Protein AF-A0A939Y9A2-F1 (afdb_monomer)

Structure (mmCIF, N/CA/C/O backbone):
data_AF-A0A939Y9A2-F1
#
_entry.id   AF-A0A939Y9A2-F1
#
loop_
_atom_site.group_PDB
_atom_site.id
_atom_site.type_symbol
_atom_site.label_atom_id
_atom_site.label_alt_id
_atom_site.label_comp_id
_atom_site.label_asym_id
_atom_site.label_entity_id
_atom_site.label_seq_id
_atom_site.pdbx_PDB_ins_code
_atom_site.Cartn_x
_atom_site.Cartn_y
_atom_site.Cartn_z
_atom_site.occupancy
_atom_site.B_iso_or_equiv
_a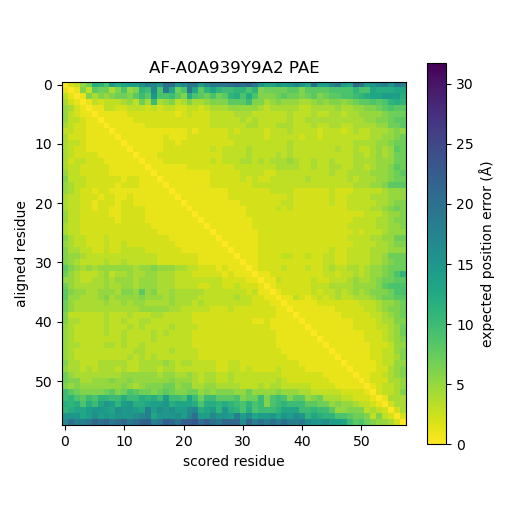tom_site.auth_seq_id
_atom_site.auth_comp_id
_atom_site.auth_asym_id
_atom_site.auth_atom_id
_atom_site.pdbx_PDB_model_num
ATOM 1 N N . GLU A 1 1 ? 3.016 12.296 -3.437 1.00 59.09 1 GLU A N 1
ATOM 2 C CA . GLU A 1 1 ? 4.492 12.227 -3.528 1.00 59.09 1 GLU A CA 1
ATOM 3 C C . GLU A 1 1 ? 5.015 11.455 -4.742 1.00 59.09 1 GLU A C 1
ATOM 5 O O . GLU A 1 1 ? 5.825 12.031 -5.441 1.00 59.09 1 GLU A O 1
ATOM 10 N N . ASN A 1 2 ? 4.528 10.253 -5.096 1.00 80.38 2 ASN A N 1
ATOM 11 C CA . ASN A 1 2 ?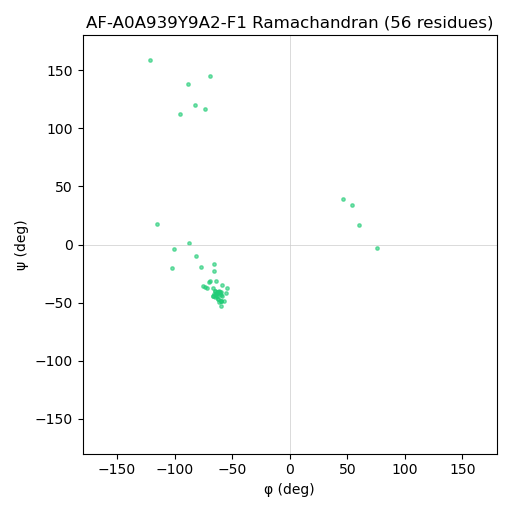 5.046 9.506 -6.271 1.00 80.38 2 ASN A CA 1
ATOM 12 C C . ASN A 1 2 ? 4.040 9.301 -7.426 1.00 80.38 2 ASN A C 1
ATOM 14 O O . ASN A 1 2 ? 4.225 8.396 -8.230 1.00 80.38 2 ASN A O 1
ATOM 18 N N . SER A 1 3 ? 2.943 10.066 -7.497 1.00 81.25 3 SER A N 1
ATOM 19 C CA . SER A 1 3 ? 1.935 9.987 -8.582 1.00 81.25 3 SER A CA 1
ATOM 20 C C . SER A 1 3 ? 1.478 8.560 -8.961 1.00 81.25 3 SER A C 1
ATOM 22 O O . SER A 1 3 ? 1.320 8.251 -10.136 1.00 81.25 3 SER A O 1
ATOM 24 N N . PHE A 1 4 ? 1.298 7.668 -7.974 1.00 81.38 4 PHE A N 1
ATOM 25 C CA . PHE A 1 4 ? 0.978 6.236 -8.160 1.00 81.38 4 PHE A CA 1
ATOM 26 C C . PHE A 1 4 ? 2.019 5.414 -8.959 1.00 81.38 4 PHE A C 1
ATOM 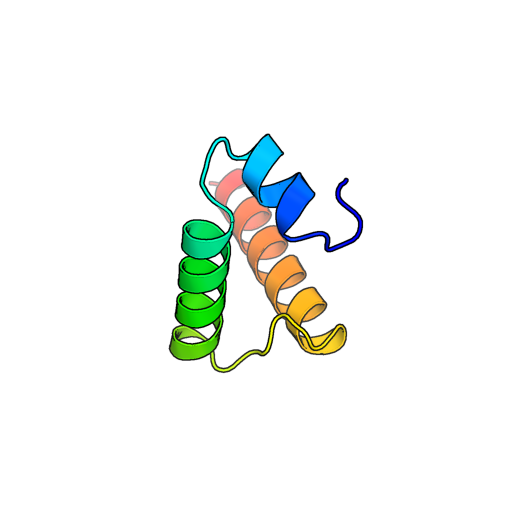28 O O . PHE A 1 4 ? 1.743 4.293 -9.389 1.00 81.38 4 PHE A O 1
ATOM 35 N N . SER A 1 5 ? 3.243 5.924 -9.119 1.00 90.19 5 SER A N 1
ATOM 36 C CA . SER A 1 5 ? 4.357 5.212 -9.748 1.00 90.19 5 SER A CA 1
ATOM 37 C C . SER A 1 5 ? 4.916 4.129 -8.825 1.00 90.19 5 SER A C 1
ATOM 39 O O . SER A 1 5 ? 5.478 4.406 -7.759 1.00 90.19 5 SER A O 1
ATOM 41 N N . ILE A 1 6 ? 4.809 2.874 -9.268 1.00 91.81 6 ILE A N 1
ATOM 42 C CA . ILE A 1 6 ? 5.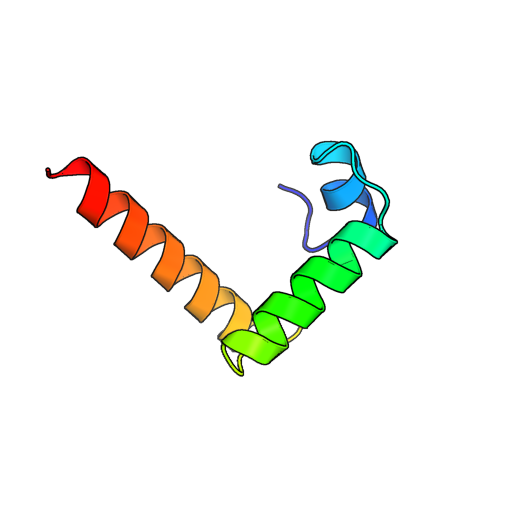390 1.708 -8.583 1.00 91.81 6 ILE A CA 1
ATOM 43 C C . ILE A 1 6 ? 6.918 1.823 -8.546 1.00 91.81 6 ILE A C 1
ATOM 45 O O . ILE A 1 6 ? 7.536 1.517 -7.531 1.00 91.81 6 ILE A O 1
ATOM 49 N N . SER A 1 7 ? 7.535 2.280 -9.636 1.00 93.56 7 SER A N 1
ATOM 50 C CA . SER A 1 7 ? 8.993 2.378 -9.746 1.00 93.56 7 SER A CA 1
ATOM 51 C C . SER A 1 7 ? 9.571 3.419 -8.792 1.00 93.56 7 SER A C 1
ATOM 53 O O . SER A 1 7 ? 10.560 3.143 -8.113 1.00 93.56 7 SER A O 1
ATOM 55 N N . ASP A 1 8 ? 8.944 4.592 -8.704 1.00 95.44 8 ASP A N 1
ATOM 56 C CA . ASP A 1 8 ? 9.441 5.674 -7.849 1.00 95.44 8 ASP A CA 1
ATOM 57 C C . ASP A 1 8 ? 9.179 5.377 -6.374 1.00 95.44 8 ASP A C 1
ATOM 59 O O . ASP A 1 8 ? 10.056 5.585 -5.538 1.00 95.44 8 ASP A O 1
ATOM 63 N N . THR A 1 9 ? 8.036 4.758 -6.064 1.00 94.94 9 THR A N 1
ATOM 64 C CA . THR A 1 9 ? 7.736 4.281 -4.707 1.00 94.94 9 THR A CA 1
ATOM 65 C C . THR A 1 9 ? 8.700 3.183 -4.265 1.00 94.94 9 THR A C 1
ATOM 67 O O . THR A 1 9 ? 9.207 3.228 -3.149 1.00 94.94 9 THR A O 1
ATOM 70 N N . ALA A 1 10 ? 9.021 2.224 -5.137 1.00 96.69 10 ALA A N 1
ATOM 71 C CA . ALA A 1 10 ? 9.990 1.176 -4.822 1.00 96.69 10 ALA A CA 1
ATOM 72 C C . ALA A 1 10 ? 11.386 1.759 -4.541 1.00 96.69 10 ALA A C 1
ATOM 74 O O . ALA A 1 10 ? 12.030 1.359 -3.570 1.00 96.69 10 ALA A O 1
ATOM 75 N N . ARG A 1 11 ? 11.811 2.759 -5.330 1.00 96.31 11 ARG A N 1
ATOM 76 C CA . ARG A 1 11 ? 13.065 3.492 -5.104 1.00 96.31 11 ARG A CA 1
ATOM 77 C C . ARG A 1 11 ? 13.055 4.230 -3.762 1.00 96.31 11 ARG A C 1
ATOM 79 O O . ARG A 1 11 ? 14.016 4.097 -3.014 1.00 96.31 11 ARG A O 1
ATOM 86 N N . ALA A 1 12 ? 11.977 4.947 -3.440 1.00 96.50 12 ALA A N 1
ATOM 87 C CA . ALA A 1 12 ? 11.831 5.671 -2.173 1.00 96.50 12 ALA A CA 1
ATOM 88 C C . ALA A 1 12 ? 11.812 4.738 -0.948 1.00 96.50 12 ALA A C 1
ATOM 90 O O . ALA A 1 12 ? 12.293 5.099 0.120 1.00 96.50 12 ALA A O 1
ATOM 91 N N . MET A 1 13 ? 11.287 3.521 -1.109 1.00 96.69 13 MET A N 1
ATOM 92 C CA . MET A 1 13 ? 11.252 2.495 -0.065 1.00 96.69 13 MET A CA 1
ATOM 93 C C . MET A 1 13 ? 12.519 1.623 -0.014 1.00 96.69 13 MET A C 1
ATOM 95 O O . MET A 1 13 ? 12.568 0.695 0.790 1.00 96.69 13 MET A O 1
ATOM 99 N N . PHE A 1 14 ? 13.519 1.873 -0.871 1.00 97.00 14 PHE A N 1
ATOM 100 C CA . PHE A 1 14 ? 14.742 1.064 -0.996 1.00 97.00 14 PHE A CA 1
ATOM 101 C C . PHE A 1 14 ? 14.477 -0.435 -1.229 1.00 97.00 14 PHE A C 1
ATOM 103 O O . PHE A 1 14 ? 15.227 -1.299 -0.772 1.00 97.00 14 PHE A O 1
ATOM 110 N N . ILE A 1 15 ? 13.406 -0.763 -1.957 1.00 97.75 15 ILE A N 1
ATOM 111 C CA . ILE A 1 15 ? 13.050 -2.140 -2.322 1.00 97.75 15 ILE A CA 1
ATOM 112 C C . ILE A 1 15 ? 12.984 -2.305 -3.836 1.00 97.75 15 ILE A C 1
ATOM 114 O O . ILE A 1 15 ? 12.784 -1.359 -4.594 1.00 97.75 15 ILE A O 1
ATOM 118 N N . HIS A 1 16 ? 13.100 -3.546 -4.302 1.00 97.31 16 HIS A N 1
ATOM 119 C CA . HIS A 1 16 ? 12.879 -3.842 -5.710 1.00 97.31 16 HIS A CA 1
ATOM 120 C C . HIS A 1 16 ? 11.394 -3.688 -6.084 1.00 97.31 16 HIS A C 1
ATOM 122 O O . HIS A 1 16 ? 10.504 -4.058 -5.313 1.00 97.31 16 HIS A O 1
ATOM 128 N N . LYS A 1 17 ? 11.114 -3.221 -7.309 1.00 96.50 17 LYS A N 1
ATOM 129 C CA . LYS A 1 17 ? 9.741 -2.996 -7.800 1.00 96.50 17 LYS A CA 1
ATOM 130 C C . LYS A 1 17 ? 8.844 -4.232 -7.687 1.00 96.50 17 LYS A C 1
ATOM 132 O O . LYS A 1 17 ? 7.685 -4.109 -7.316 1.00 96.50 17 LYS A O 1
ATOM 137 N N . ASN A 1 18 ? 9.380 -5.431 -7.932 1.00 97.19 18 ASN A N 1
ATOM 138 C CA . ASN A 1 18 ? 8.593 -6.667 -7.846 1.00 97.19 18 ASN A CA 1
ATOM 139 C C . ASN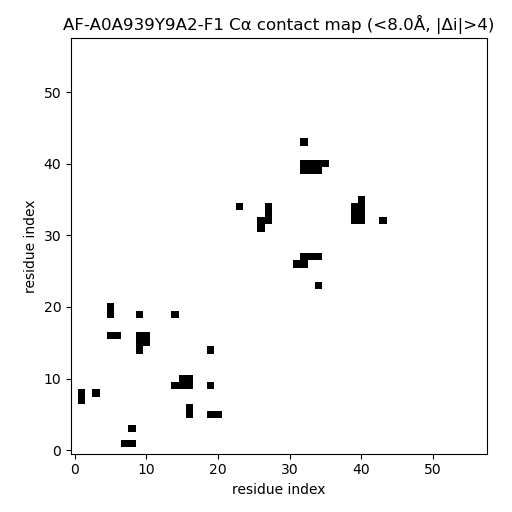 A 1 18 ? 8.219 -7.002 -6.399 1.00 97.19 18 ASN A C 1
ATOM 141 O O . ASN A 1 18 ? 7.137 -7.521 -6.154 1.00 97.19 18 ASN A O 1
ATOM 145 N N . THR A 1 19 ? 9.078 -6.660 -5.435 1.00 97.94 19 THR A N 1
ATOM 146 C CA . THR A 1 19 ? 8.761 -6.810 -4.011 1.00 97.94 19 THR A CA 1
ATOM 147 C C . THR A 1 19 ? 7.604 -5.894 -3.626 1.00 97.94 19 THR A C 1
ATOM 149 O O . THR A 1 19 ? 6.716 -6.313 -2.888 1.00 97.94 19 THR A O 1
ATOM 152 N N . LEU A 1 20 ? 7.577 -4.664 -4.153 1.00 96.31 20 LEU A N 1
ATOM 153 C CA . LEU A 1 20 ? 6.454 -3.751 -3.948 1.00 96.31 20 LEU A CA 1
ATOM 154 C C . LEU A 1 20 ? 5.166 -4.276 -4.599 1.00 96.31 20 LEU A C 1
ATOM 156 O O . LEU A 1 20 ? 4.128 -4.284 -3.944 1.00 96.31 20 LEU A O 1
ATOM 160 N N . ILE A 1 21 ? 5.238 -4.774 -5.838 1.00 95.88 21 ILE A N 1
ATOM 161 C CA . ILE A 1 21 ? 4.092 -5.386 -6.537 1.00 95.88 21 ILE A CA 1
ATOM 162 C C . ILE A 1 21 ? 3.529 -6.555 -5.725 1.00 95.88 21 ILE A C 1
ATOM 164 O O . ILE A 1 21 ? 2.336 -6.584 -5.447 1.00 95.88 21 ILE A O 1
ATOM 168 N N . TYR A 1 22 ? 4.387 -7.460 -5.258 1.00 97.00 22 TYR A N 1
ATOM 169 C CA . TYR A 1 22 ? 3.963 -8.594 -4.440 1.00 97.00 22 TYR A CA 1
ATOM 170 C C . TYR A 1 22 ? 3.266 -8.158 -3.142 1.00 97.00 22 TYR A C 1
ATOM 172 O O . TYR A 1 22 ? 2.265 -8.747 -2.731 1.00 97.00 22 TYR A O 1
ATOM 180 N N . ARG A 1 23 ? 3.775 -7.110 -2.48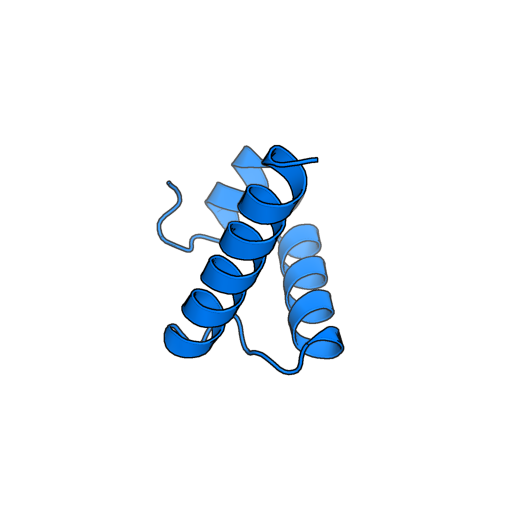0 1.00 96.12 23 ARG A N 1
ATOM 181 C CA . ARG A 1 23 ? 3.140 -6.551 -1.277 1.00 96.12 23 ARG A CA 1
ATOM 182 C C . ARG A 1 23 ? 1.766 -5.961 -1.592 1.00 96.12 23 ARG A C 1
ATOM 184 O O . ARG A 1 23 ? 0.832 -6.220 -0.840 1.00 96.12 23 ARG A O 1
ATOM 191 N N . ILE A 1 24 ? 1.635 -5.236 -2.702 1.00 95.00 24 ILE A N 1
ATOM 192 C CA . ILE A 1 24 ? 0.356 -4.696 -3.187 1.00 95.00 24 ILE A CA 1
ATOM 193 C C . ILE A 1 24 ? -0.638 -5.834 -3.440 1.00 95.00 24 ILE A C 1
ATOM 195 O O . ILE A 1 24 ? -1.709 -5.839 -2.845 1.00 95.00 24 ILE A O 1
ATOM 199 N N . GLU A 1 25 ? -0.262 -6.852 -4.214 1.00 95.69 25 GLU A N 1
ATOM 200 C CA . GLU A 1 25 ? -1.114 -8.020 -4.492 1.00 95.69 25 GLU A CA 1
ATOM 201 C C . GLU A 1 25 ? -1.512 -8.769 -3.214 1.00 95.69 25 GLU A C 1
ATOM 203 O O . GLU A 1 25 ? -2.610 -9.316 -3.101 1.00 95.69 25 GLU A O 1
ATOM 208 N N . ARG A 1 26 ? -0.622 -8.817 -2.217 1.00 96.69 26 ARG A N 1
ATOM 209 C CA . ARG A 1 26 ? -0.945 -9.387 -0.908 1.00 96.69 26 ARG A CA 1
ATOM 210 C C . ARG A 1 26 ? -2.004 -8.557 -0.179 1.00 96.69 26 ARG A C 1
ATOM 212 O O . ARG A 1 26 ? -2.917 -9.155 0.380 1.00 96.69 26 ARG A O 1
ATOM 219 N N . VAL A 1 27 ? -1.915 -7.228 -0.195 1.00 95.25 27 VAL A N 1
ATOM 220 C CA . VAL A 1 27 ? -2.935 -6.342 0.398 1.00 95.25 27 VAL A CA 1
ATOM 221 C C . VAL A 1 27 ? -4.277 -6.497 -0.317 1.00 95.25 27 VAL A C 1
ATOM 223 O O . VAL A 1 27 ? -5.299 -6.644 0.352 1.00 95.25 27 VAL A O 1
ATOM 226 N N . GLU A 1 28 ? -4.285 -6.544 -1.651 1.00 95.50 28 GLU A N 1
ATOM 227 C CA . GLU A 1 28 ? -5.519 -6.750 -2.424 1.00 95.50 28 GLU A CA 1
ATOM 228 C C . GLU A 1 28 ? -6.177 -8.098 -2.089 1.00 95.50 28 GLU A C 1
ATOM 230 O O . GLU A 1 28 ? -7.388 -8.165 -1.899 1.00 95.50 28 GLU A O 1
ATOM 235 N N . ARG A 1 29 ? -5.388 -9.171 -1.922 1.00 96.38 29 ARG A N 1
ATOM 236 C CA . ARG A 1 29 ? -5.907 -10.489 -1.510 1.00 96.38 29 ARG A CA 1
ATOM 237 C C . ARG A 1 29 ? -6.468 -10.515 -0.091 1.00 96.38 29 ARG A C 1
ATOM 239 O O . ARG A 1 29 ? -7.441 -11.218 0.150 1.00 96.38 29 ARG A O 1
ATOM 246 N N . LEU A 1 30 ? -5.844 -9.801 0.845 1.00 96.31 30 LEU A N 1
ATOM 247 C CA . LEU A 1 30 ? -6.274 -9.786 2.247 1.00 96.31 30 LEU A CA 1
ATOM 248 C C . LEU A 1 30 ? -7.528 -8.939 2.460 1.00 96.31 30 LEU A C 1
ATOM 250 O O . LEU A 1 30 ? -8.358 -9.274 3.297 1.00 96.31 30 LEU A O 1
ATOM 254 N N . THR A 1 31 ? -7.650 -7.839 1.722 1.00 94.44 31 THR A N 1
ATOM 255 C CA . THR A 1 31 ? -8.711 -6.847 1.938 1.00 94.44 31 THR A CA 1
ATOM 256 C C . THR A 1 31 ? -9.856 -6.951 0.933 1.00 94.44 31 THR A C 1
ATOM 258 O O . THR A 1 31 ? -10.942 -6.446 1.194 1.00 94.44 31 THR A O 1
ATOM 261 N N . GLY A 1 32 ? -9.626 -7.577 -0.225 1.00 93.50 32 GLY A N 1
ATOM 262 C CA . GLY A 1 32 ? -10.568 -7.608 -1.346 1.00 93.50 32 GLY A CA 1
ATOM 263 C C . GLY A 1 32 ? -10.645 -6.299 -2.146 1.00 93.50 32 GLY A C 1
ATOM 264 O O . GLY A 1 32 ? -11.352 -6.246 -3.152 1.00 93.50 32 GLY A O 1
ATOM 265 N N . PHE A 1 33 ? -9.920 -5.251 -1.742 1.00 93.94 33 PHE A N 1
ATOM 266 C CA . PHE A 1 33 ? -9.891 -3.954 -2.422 1.00 93.94 33 PHE A CA 1
ATOM 267 C C . PHE A 1 33 ? -8.812 -3.911 -3.502 1.00 93.94 33 PHE A C 1
ATOM 269 O O . PHE A 1 33 ? -7.693 -4.368 -3.276 1.00 93.94 33 PHE A O 1
ATOM 276 N N . ARG A 1 34 ? -9.116 -3.326 -4.669 1.00 91.00 34 ARG A N 1
ATOM 277 C CA . ARG A 1 34 ? -8.145 -3.199 -5.769 1.00 91.00 34 ARG A CA 1
ATOM 278 C C . ARG A 1 34 ? -7.447 -1.846 -5.730 1.00 91.00 34 ARG A C 1
ATOM 280 O O . ARG A 1 34 ? -8.041 -0.833 -6.071 1.00 91.00 34 ARG A O 1
ATOM 287 N N . LEU A 1 35 ? -6.153 -1.818 -5.444 1.00 86.81 35 LEU A N 1
ATOM 288 C CA . LEU A 1 35 ? -5.324 -0.609 -5.374 1.00 86.81 35 LEU A CA 1
ATOM 289 C C . LEU A 1 35 ? -5.165 0.109 -6.726 1.00 86.81 35 LEU A C 1
ATOM 291 O O . LEU A 1 35 ? -4.805 1.283 -6.760 1.00 86.81 35 LEU A O 1
ATOM 295 N N . ARG A 1 36 ? -5.470 -0.561 -7.847 1.00 86.38 36 ARG A N 1
ATOM 296 C CA . ARG A 1 36 ? -5.581 0.089 -9.170 1.00 86.38 36 ARG A CA 1
ATOM 297 C C . ARG A 1 36 ? -6.893 0.860 -9.368 1.00 86.38 36 ARG A C 1
ATOM 299 O O . ARG A 1 36 ? -6.964 1.701 -10.259 1.00 86.38 36 ARG A O 1
ATOM 306 N N . SER A 1 37 ? -7.929 0.572 -8.579 1.00 90.12 37 SER A N 1
ATOM 307 C CA . SER A 1 37 ? -9.175 1.340 -8.563 1.00 90.12 37 SER A CA 1
ATOM 308 C C . SER A 1 37 ? -8.983 2.560 -7.672 1.00 90.12 37 SER A C 1
ATOM 310 O O . SER A 1 37 ? -8.721 2.423 -6.480 1.00 90.12 37 SER A O 1
ATOM 312 N N . PHE A 1 38 ? -9.147 3.762 -8.230 1.00 87.88 38 PHE A N 1
ATOM 313 C CA . PHE A 1 38 ? -9.009 5.004 -7.464 1.00 87.88 38 PHE A CA 1
ATOM 314 C C . PHE A 1 38 ? -9.926 5.031 -6.231 1.00 87.88 38 PHE A C 1
ATOM 316 O O . PHE A 1 38 ? -9.495 5.417 -5.148 1.00 87.88 38 PHE A O 1
ATOM 323 N N . ARG A 1 39 ? -11.173 4.562 -6.377 1.00 93.50 39 ARG A N 1
ATOM 324 C CA . ARG A 1 39 ? -12.148 4.489 -5.280 1.00 93.50 39 ARG A CA 1
ATOM 325 C C . ARG A 1 39 ? -11.652 3.608 -4.136 1.00 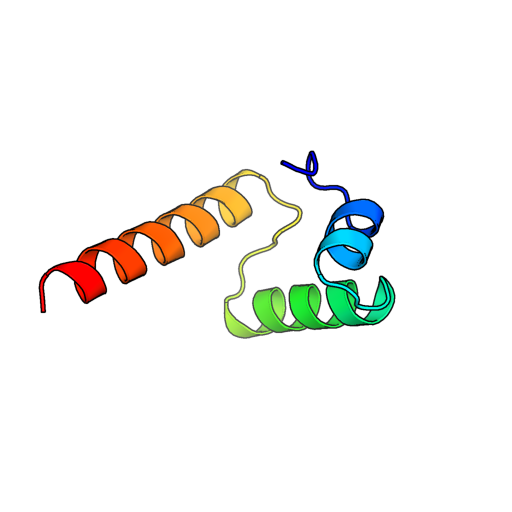93.50 39 ARG A C 1
ATOM 327 O O . ARG A 1 39 ? -11.698 4.017 -2.982 1.00 93.50 39 ARG A O 1
ATOM 334 N N . ASP A 1 40 ? -11.180 2.413 -4.461 1.00 93.69 40 ASP A N 1
ATOM 335 C CA . ASP A 1 40 ? -10.747 1.433 -3.465 1.00 93.69 40 ASP A CA 1
ATOM 336 C C . ASP A 1 40 ? -9.427 1.871 -2.812 1.00 93.69 40 ASP A C 1
ATOM 338 O O . ASP A 1 40 ? -9.260 1.746 -1.601 1.00 93.69 40 ASP A O 1
ATOM 342 N N . ALA A 1 41 ? -8.518 2.468 -3.591 1.00 92.31 41 ALA A N 1
ATOM 343 C CA . ALA A 1 41 ? -7.289 3.065 -3.079 1.00 92.31 41 ALA A CA 1
ATOM 344 C C . ALA A 1 41 ? -7.574 4.223 -2.106 1.00 92.31 41 ALA A C 1
ATOM 346 O O . ALA A 1 41 ? -6.928 4.317 -1.064 1.00 92.31 41 ALA A O 1
ATOM 347 N N . MET A 1 42 ? -8.563 5.073 -2.405 1.00 94.56 42 MET A N 1
ATOM 348 C CA . MET A 1 42 ? -9.006 6.137 -1.498 1.00 94.56 42 MET A CA 1
ATOM 349 C C . MET A 1 42 ? -9.627 5.595 -0.212 1.00 94.56 42 MET A C 1
ATOM 351 O O . MET A 1 42 ? -9.336 6.117 0.861 1.00 94.56 42 MET A O 1
ATOM 355 N N . LEU A 1 43 ? -10.429 4.530 -0.290 1.00 95.00 43 LEU A N 1
ATOM 356 C CA . LEU A 1 43 ? -10.978 3.870 0.898 1.00 95.00 43 LEU A CA 1
ATOM 357 C C . LEU A 1 43 ? -9.872 3.297 1.793 1.00 95.00 43 LEU A C 1
ATOM 359 O O . LEU A 1 43 ? -9.882 3.544 2.997 1.00 95.00 43 LEU A O 1
ATOM 363 N N . LEU A 1 44 ? -8.897 2.593 1.210 1.00 93.75 44 LEU A N 1
ATOM 364 C CA . LEU A 1 44 ? -7.739 2.072 1.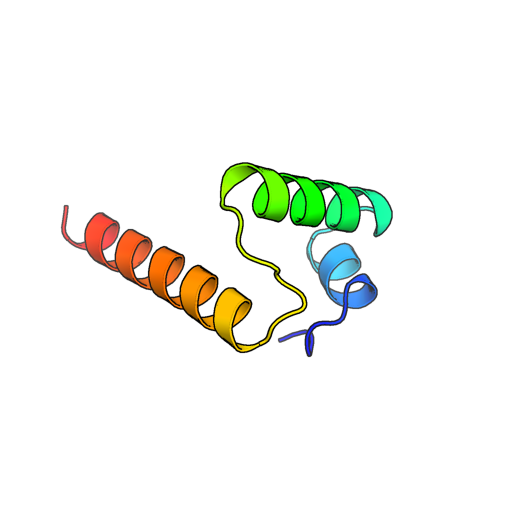943 1.00 93.75 44 LEU A CA 1
ATOM 365 C C . LEU A 1 44 ? -6.914 3.195 2.583 1.00 93.75 44 LEU A C 1
ATOM 367 O O . LEU A 1 44 ? -6.522 3.078 3.741 1.00 93.75 44 LEU A O 1
ATOM 371 N N . TYR A 1 45 ? -6.683 4.292 1.860 1.00 93.75 45 TYR A N 1
ATOM 372 C CA . TYR A 1 45 ? -5.962 5.449 2.389 1.00 93.75 45 TYR A CA 1
ATOM 373 C C . TYR A 1 45 ? -6.681 6.066 3.596 1.00 93.75 45 TYR A C 1
ATOM 375 O O . TYR A 1 45 ? -6.068 6.245 4.645 1.00 93.75 45 TYR A O 1
ATOM 383 N N . MET A 1 46 ? -7.990 6.320 3.485 1.00 96.12 46 MET A N 1
ATOM 384 C CA . MET A 1 46 ? -8.782 6.861 4.595 1.00 96.12 46 MET A CA 1
ATOM 385 C C . MET A 1 46 ? -8.803 5.923 5.803 1.00 96.12 46 MET A C 1
ATOM 387 O O . MET A 1 46 ? -8.678 6.398 6.927 1.00 96.12 46 MET A O 1
ATOM 391 N N . ALA A 1 47 ? -8.923 4.610 5.588 1.00 94.81 47 ALA A N 1
ATOM 392 C CA . ALA A 1 47 ? -8.890 3.630 6.671 1.00 94.81 47 ALA A CA 1
ATOM 393 C C . ALA A 1 47 ? -7.573 3.702 7.464 1.00 94.81 47 ALA A C 1
ATOM 395 O O . ALA A 1 47 ? -7.602 3.733 8.692 1.00 94.81 47 ALA A O 1
ATOM 396 N N . VAL A 1 48 ? -6.434 3.806 6.765 1.00 94.25 48 VAL A N 1
ATOM 397 C CA . VAL A 1 48 ? -5.114 3.978 7.395 1.00 94.25 48 VAL A CA 1
ATOM 398 C C . VAL A 1 48 ? -5.031 5.304 8.150 1.00 94.25 48 VAL A C 1
ATOM 400 O O . VAL A 1 48 ? -4.572 5.317 9.288 1.00 94.25 48 VAL A O 1
ATOM 403 N N . CYS A 1 49 ? -5.505 6.408 7.564 1.00 95.25 49 CYS A N 1
ATOM 404 C CA . CYS A 1 49 ? -5.520 7.698 8.255 1.00 95.25 49 CYS A CA 1
ATOM 405 C C . CYS A 1 49 ? -6.347 7.638 9.545 1.00 95.25 49 CYS A C 1
ATOM 407 O O . CYS A 1 49 ? -5.862 8.054 10.591 1.00 95.25 49 CYS A O 1
ATOM 409 N N . ILE A 1 50 ? -7.569 7.095 9.497 1.00 95.56 50 ILE A N 1
ATOM 410 C CA . ILE A 1 50 ? -8.448 6.986 10.673 1.00 95.56 50 ILE A CA 1
ATOM 411 C C . ILE A 1 50 ? -7.783 6.155 11.775 1.00 95.56 50 ILE A C 1
ATOM 413 O O . ILE A 1 50 ? -7.817 6.562 12.934 1.00 95.56 50 ILE A O 1
ATOM 417 N N . GLN A 1 51 ? -7.146 5.035 11.420 1.00 93.81 51 GLN A N 1
ATOM 418 C CA . GLN A 1 51 ? -6.408 4.212 12.378 1.00 93.81 51 GLN A CA 1
ATOM 419 C C . GLN A 1 51 ? -5.278 5.010 13.050 1.00 93.81 51 GLN A C 1
ATOM 421 O O . GLN A 1 51 ? -5.195 5.030 14.273 1.00 93.81 51 GLN A O 1
ATOM 426 N N . GLN A 1 52 ? -4.462 5.724 12.269 1.00 93.00 52 GLN A N 1
ATOM 427 C CA . GLN A 1 52 ? -3.359 6.538 12.795 1.00 93.00 52 GLN A CA 1
ATOM 428 C C . GLN A 1 52 ? -3.843 7.658 13.726 1.00 93.00 52 GLN A C 1
ATOM 430 O O . GLN A 1 52 ? -3.214 7.924 14.744 1.00 93.00 52 GLN A O 1
ATOM 435 N N . TYR A 1 53 ? -4.961 8.312 13.399 1.00 92.38 53 TYR A N 1
ATOM 436 C CA . TYR A 1 53 ? -5.557 9.335 14.266 1.00 92.38 53 TYR A CA 1
ATOM 437 C C . TYR A 1 53 ? -6.157 8.756 15.552 1.00 92.38 53 TYR A C 1
ATOM 439 O O . TYR A 1 53 ? -6.170 9.447 16.571 1.00 92.38 53 TYR A O 1
ATOM 447 N N . GLY A 1 54 ? -6.669 7.524 15.508 1.00 86.88 54 GLY A N 1
ATOM 448 C CA . GLY A 1 54 ? -7.134 6.810 16.697 1.00 86.88 54 GLY A CA 1
ATOM 449 C C . GLY A 1 54 ? -5.982 6.468 17.641 1.00 86.88 54 GLY A C 1
ATOM 450 O O . GLY A 1 54 ? -6.077 6.741 18.830 1.00 86.88 54 GLY A O 1
ATOM 451 N N . GLU A 1 55 ? -4.869 5.972 17.096 1.00 80.25 55 GLU A N 1
ATOM 452 C CA . GLU A 1 55 ? -3.659 5.614 17.855 1.00 80.25 55 GLU A CA 1
ATOM 453 C C . GLU A 1 55 ? -2.956 6.826 18.499 1.00 80.25 55 GLU A C 1
ATOM 455 O O . GLU A 1 55 ? -2.220 6.663 19.461 1.00 80.25 55 GLU A O 1
ATOM 460 N N . GLN A 1 56 ? -3.165 8.048 17.993 1.00 71.69 56 GLN A N 1
ATOM 461 C CA . GLN A 1 56 ? -2.576 9.272 18.564 1.00 71.69 56 GLN A CA 1
ATOM 462 C C . GLN A 1 56 ? -3.337 9.843 19.771 1.00 71.69 56 GLN A C 1
ATOM 464 O O . GLN A 1 56 ? -2.853 10.792 20.389 1.00 71.69 56 GLN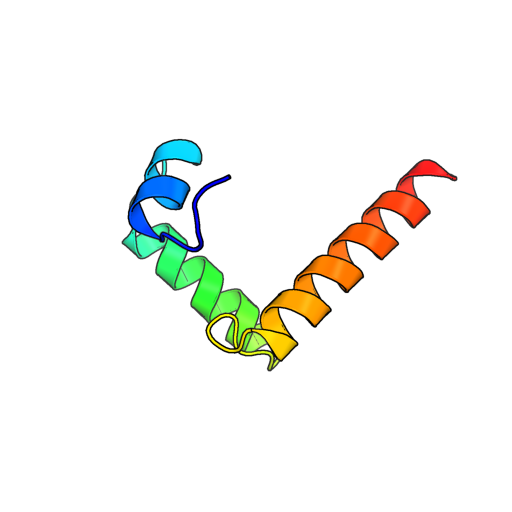 A O 1
ATOM 469 N N . GLN A 1 57 ? -4.534 9.333 20.069 1.00 58.84 57 GLN A N 1
ATOM 470 C CA . GLN A 1 57 ? -5.356 9.795 21.196 1.00 58.84 57 GLN A CA 1
ATOM 471 C C . GLN A 1 57 ? -5.277 8.881 22.429 1.00 58.84 57 GLN A C 1
ATOM 473 O O . GLN A 1 57 ? -5.851 9.228 23.461 1.00 58.84 57 GLN A O 1
ATOM 478 N N . GLU A 1 58 ? -4.561 7.759 22.330 1.00 52.03 58 GLU A N 1
ATOM 479 C CA . GLU A 1 58 ? -4.204 6.867 23.443 1.00 52.03 58 GLU A CA 1
ATOM 480 C C . GLU A 1 58 ? -2.771 7.140 23.925 1.00 52.03 58 GLU A C 1
ATOM 482 O O . GLU A 1 58 ? -2.561 7.113 25.161 1.00 52.03 58 GLU A O 1
#

Foldseek 3Di:
DCPPDLCVVCVVVVHDSVVSVVVQVVCCVVPVFHCVDPVSVVVVVVVVVVVVVVVVVD

Secondary structure (DSSP, 8-state):
--TT-HHHHHHHTTS-HHHHHHHHHHHHHHH---TTSHHHHHHHHHHHHHHHHHHT--

Mean predicted aligned error: 4.02 Å

Sequence (58 aa):
ENSFSISDTARAMFIHKNTLIYRIERVERLTGFRLRSFRDAMLLYMAVCIQQYGEQQE

Radius of gyration: 12.87 Å; Cα contacts (8 Å, |Δi|>4): 28; chains: 1; bounding box: 27×23×33 Å

Nearest PDB structures (foldseek):
  3onq-assembly1_B-2  TM=9.241E-01  e=2.878E-02  Bifidobacterium adolescentis ATCC 15703
  3onq-assembly3_D  TM=9.506E-01  e=3.541E-02  Bifidobacterium adolescentis ATCC 15703
  9f80-assembly1_A  TM=8.948E-01  e=4.669E-02  Mycobacterium tuberculosis H37Rv
  1on2-assembly1_B  TM=7.307E-01  e=1.381E+00  Bacillus subtilis
  7ve5-assembly1_B  TM=7.640E-01  e=3.894E+00  Staphylococcus aureus

pLDDT: mean 91.03, std 9.56, range [52.03, 97.94]

Solvent-accessible surface area (backbone atoms only — not comparable to full-atom values): 3428 Å² total; per-residue (Å²): 141,51,88,89,38,61,64,56,44,14,58,76,68,76,45,57,49,66,59,48,49,52,51,50,55,48,51,28,70,74,69,72,43,48,72,87,38,68,70,42,34,50,51,54,50,51,53,52,50,54,51,54,59,55,64,71,75,111